Protein AF-A0A420M4L1-F1 (afdb_monomer)

Sequence (74 aa):
MKKGVGELAPDGMPRGDVMASFPRARTMRRFLFFCRERGMKMAKKKPEELNNLWDSMVSEQLPGRGGSNQQLVE

Structure (mmCIF, N/CA/C/O backbone):
data_AF-A0A420M4L1-F1
#
_entry.id   AF-A0A420M4L1-F1
#
loop_
_atom_site.group_PDB
_atom_site.id
_atom_site.type_symbol
_atom_site.label_atom_id
_atom_site.label_alt_id
_atom_site.label_comp_id
_atom_site.label_asym_id
_atom_site.label_entity_id
_atom_site.label_seq_id
_atom_site.pdbx_PDB_ins_code
_atom_site.Cartn_x
_atom_site.Cartn_y
_atom_site.Cartn_z
_atom_site.occupancy
_atom_site.B_iso_or_equiv
_atom_site.auth_seq_id
_atom_site.auth_comp_id
_atom_site.auth_asym_id
_atom_site.auth_atom_id
_atom_site.pdbx_PDB_model_num
ATOM 1 N N . MET A 1 1 ? -17.340 16.360 4.878 1.00 34.97 1 MET A N 1
ATOM 2 C CA . MET A 1 1 ? -16.522 15.289 4.256 1.00 34.97 1 MET A CA 1
ATOM 3 C C . MET A 1 1 ? -16.230 14.238 5.322 1.00 34.97 1 MET A C 1
ATOM 5 O O . MET A 1 1 ? -15.528 14.554 6.273 1.00 34.97 1 MET A O 1
ATOM 9 N N . LYS A 1 2 ? -16.817 13.035 5.249 1.00 39.19 2 LYS A N 1
ATOM 10 C CA . LYS A 1 2 ? -16.581 11.986 6.259 1.00 39.19 2 LYS A CA 1
ATOM 11 C C . LYS A 1 2 ? -15.215 11.343 5.996 1.00 39.19 2 LYS A C 1
ATOM 13 O O . LYS A 1 2 ? -15.031 10.705 4.961 1.00 39.19 2 LYS A O 1
ATOM 18 N N . LYS A 1 3 ? -14.240 11.557 6.889 1.00 44.28 3 LYS A N 1
ATOM 19 C CA . LYS A 1 3 ? -13.010 10.755 6.910 1.00 44.28 3 LYS A CA 1
ATOM 20 C C . LYS A 1 3 ? -13.439 9.324 7.238 1.00 44.28 3 LYS A C 1
ATOM 22 O O . LYS A 1 3 ? -14.110 9.115 8.242 1.00 44.28 3 LYS A O 1
ATOM 27 N N . GLY A 1 4 ? -13.121 8.373 6.363 1.00 43.75 4 GLY A N 1
ATOM 28 C CA . GLY A 1 4 ? -13.258 6.953 6.670 1.00 43.75 4 GLY A CA 1
ATOM 29 C C . GLY A 1 4 ? -12.248 6.626 7.756 1.00 43.75 4 GLY A C 1
ATOM 30 O O . GLY A 1 4 ? -11.093 6.351 7.451 1.00 43.75 4 GLY A O 1
ATOM 31 N N . VAL A 1 5 ? -12.657 6.788 9.010 1.00 47.28 5 VAL A N 1
ATOM 32 C CA . VAL A 1 5 ? -11.895 6.337 10.167 1.00 47.28 5 VAL A CA 1
ATOM 33 C C . VAL A 1 5 ? -11.959 4.819 10.094 1.00 47.28 5 VAL A C 1
ATOM 35 O O . VAL A 1 5 ? -13.019 4.236 10.314 1.00 47.28 5 VAL A O 1
ATOM 38 N N . GLY A 1 6 ? -10.861 4.192 9.663 1.00 55.72 6 GLY A N 1
ATOM 39 C CA . GLY A 1 6 ? -10.676 2.762 9.890 1.00 55.72 6 GLY A CA 1
ATOM 40 C C . GLY A 1 6 ? -10.918 2.487 11.371 1.00 55.72 6 GLY A C 1
ATOM 41 O O . GLY A 1 6 ? -10.575 3.337 12.190 1.00 55.72 6 GLY A O 1
ATOM 42 N N . GLU A 1 7 ? -11.581 1.372 11.690 1.00 56.81 7 GLU A N 1
ATOM 43 C CA . GLU A 1 7 ? -11.926 0.995 13.065 1.00 56.81 7 GLU A CA 1
ATOM 44 C C . GLU A 1 7 ? -10.774 1.309 14.020 1.00 56.81 7 GLU A C 1
ATOM 46 O O . GLU A 1 7 ? -9.716 0.670 13.961 1.00 56.81 7 GLU A O 1
ATOM 51 N N . LEU A 1 8 ? -11.004 2.309 14.877 1.00 58.25 8 LEU A N 1
ATOM 52 C CA . LEU A 1 8 ? -10.093 2.646 15.958 1.00 58.25 8 LEU A CA 1
ATOM 53 C C . LEU A 1 8 ? -9.858 1.380 16.781 1.00 58.25 8 LEU A C 1
ATOM 55 O O . LEU A 1 8 ? -10.748 0.528 16.914 1.00 58.25 8 LEU A O 1
ATOM 59 N N . ALA A 1 9 ? -8.649 1.227 17.308 1.00 63.31 9 ALA A N 1
ATOM 60 C CA . ALA A 1 9 ? -8.416 0.206 18.309 1.00 63.31 9 ALA A CA 1
ATOM 61 C C . ALA A 1 9 ? -9.347 0.452 19.523 1.00 63.31 9 ALA A C 1
ATOM 63 O O . ALA A 1 9 ? -9.949 1.523 19.654 1.00 63.31 9 ALA A O 1
ATOM 64 N N . PRO A 1 10 ? -9.536 -0.549 20.403 1.00 66.19 10 PRO A N 1
ATOM 65 C CA . PRO A 1 10 ? -10.397 -0.416 21.583 1.00 66.19 10 PRO A CA 1
ATOM 66 C C . PRO A 1 10 ? -10.035 0.764 22.507 1.00 66.19 10 PRO A C 1
ATOM 68 O O . PRO A 1 10 ? -10.850 1.166 23.331 1.00 66.19 10 PRO A O 1
ATOM 71 N N . ASP A 1 11 ? -8.826 1.304 22.365 1.00 71.25 11 ASP A N 1
ATOM 72 C CA . ASP A 1 11 ? -8.270 2.480 23.041 1.00 71.25 11 ASP A CA 1
ATOM 73 C C . ASP A 1 11 ? -8.606 3.821 22.353 1.00 71.25 11 ASP A C 1
ATOM 75 O O . ASP A 1 11 ? -8.267 4.884 22.870 1.00 71.25 11 ASP A O 1
ATOM 79 N N . GLY A 1 12 ? -9.285 3.802 21.203 1.00 70.62 12 GLY A N 1
ATOM 80 C CA . GLY A 1 12 ? -9.595 4.997 20.420 1.00 70.62 12 GLY A CA 1
ATOM 81 C C . GLY A 1 12 ? -8.424 5.523 19.583 1.00 70.62 12 GLY A C 1
ATOM 82 O O . GLY A 1 12 ? -8.573 6.568 18.949 1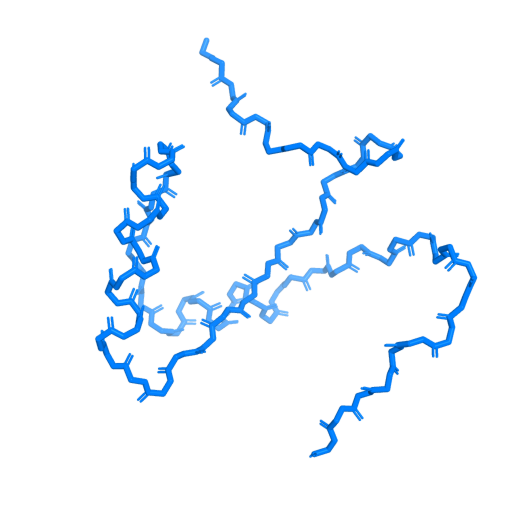.00 70.62 12 GLY A O 1
ATOM 83 N N . MET A 1 13 ? -7.288 4.817 19.545 1.00 68.31 13 MET A N 1
ATOM 84 C CA . MET A 1 13 ? -6.110 5.170 18.749 1.00 68.31 13 MET A CA 1
ATOM 85 C C . MET A 1 13 ? -6.136 4.474 17.376 1.00 68.31 13 MET A C 1
ATOM 87 O O . MET A 1 13 ? -6.816 3.455 17.191 1.00 68.31 13 MET A O 1
ATOM 91 N N . PRO A 1 14 ? -5.454 5.021 16.353 1.00 70.75 14 PRO A N 1
ATOM 92 C CA . PRO A 1 14 ? -5.287 4.315 15.088 1.00 70.75 14 PRO A CA 1
ATOM 93 C C . PRO A 1 14 ? -4.490 3.021 15.310 1.00 70.75 14 PRO A C 1
ATOM 95 O O . PRO A 1 14 ? -3.481 3.015 16.002 1.00 70.75 14 PRO A O 1
ATOM 98 N N . ARG A 1 15 ? -4.897 1.919 14.667 1.00 67.75 15 ARG A N 1
ATOM 99 C CA . ARG A 1 15 ? -4.236 0.597 14.769 1.00 67.75 15 ARG A CA 1
ATOM 100 C C . ARG A 1 15 ? -2.815 0.521 14.169 1.00 67.75 15 ARG A C 1
ATOM 102 O O . ARG A 1 15 ? -2.275 -0.575 14.050 1.00 67.75 15 ARG A O 1
ATOM 109 N N . GLY A 1 16 ? -2.218 1.659 13.816 1.00 72.69 16 GLY A N 1
ATOM 110 C CA . GLY A 1 16 ? -0.962 1.752 13.077 1.00 72.69 16 GLY A CA 1
ATOM 111 C C . GLY A 1 16 ? -1.113 1.430 11.588 1.00 72.69 16 GLY A C 1
ATOM 112 O O . GLY A 1 16 ? -2.147 0.936 11.131 1.00 72.69 16 GLY A O 1
ATOM 113 N N . ASP A 1 17 ? -0.060 1.726 10.830 1.00 78.75 17 ASP A N 1
ATOM 114 C CA . ASP A 1 17 ? 0.059 1.352 9.423 1.00 78.75 17 ASP A CA 1
ATOM 115 C C . ASP A 1 17 ? 0.808 0.012 9.296 1.00 78.75 17 ASP A C 1
ATOM 117 O O . ASP A 1 17 ? 1.677 -0.319 10.102 1.00 78.75 17 ASP A O 1
ATOM 121 N N . VAL A 1 18 ? 0.479 -0.780 8.269 1.00 80.56 18 VAL A 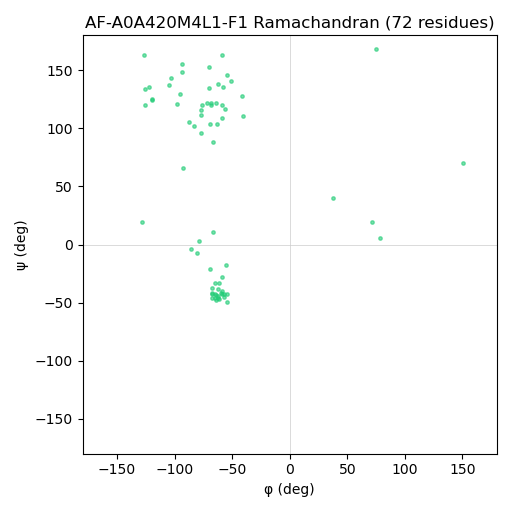N 1
ATOM 122 C CA . VAL A 1 18 ? 1.099 -2.092 8.010 1.00 80.56 18 VAL A CA 1
ATOM 123 C C . VAL A 1 18 ? 1.644 -2.136 6.588 1.00 80.56 18 VAL A C 1
ATOM 125 O O . VAL A 1 18 ? 0.939 -1.799 5.634 1.00 80.56 18 VAL A O 1
ATOM 128 N N . MET A 1 19 ? 2.877 -2.618 6.430 1.00 85.25 19 MET A N 1
ATOM 129 C CA . MET A 1 19 ? 3.465 -2.926 5.129 1.00 85.25 19 MET A CA 1
ATOM 130 C C . MET A 1 19 ? 3.283 -4.408 4.789 1.00 85.25 19 MET A C 1
ATOM 132 O O . MET A 1 19 ? 3.607 -5.290 5.580 1.00 85.25 19 MET A O 1
ATOM 136 N N . ALA A 1 20 ? 2.772 -4.689 3.588 1.00 86.12 20 ALA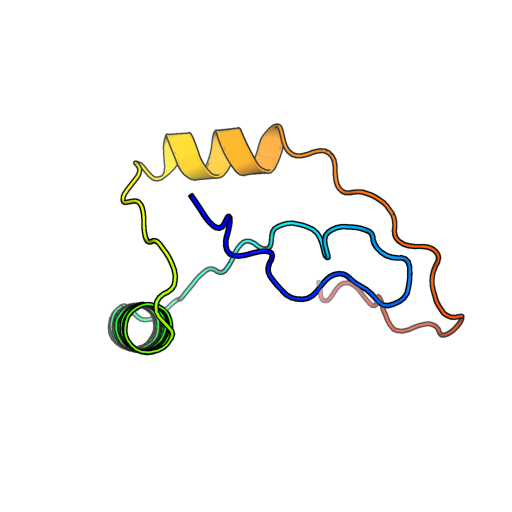 A N 1
ATOM 137 C CA . ALA A 1 20 ? 2.599 -6.047 3.079 1.00 86.12 20 ALA A CA 1
ATOM 138 C C . ALA A 1 20 ? 3.406 -6.241 1.792 1.00 86.12 20 ALA A C 1
ATOM 140 O O . ALA A 1 20 ? 3.226 -5.508 0.817 1.00 86.12 20 ALA A O 1
ATOM 141 N N . SER A 1 21 ? 4.265 -7.258 1.770 1.00 88.12 21 SER A N 1
ATOM 142 C CA . SER A 1 21 ? 4.975 -7.699 0.571 1.00 88.12 21 SER A CA 1
ATOM 143 C C . SER A 1 21 ? 4.323 -8.967 0.013 1.00 88.12 21 SER A C 1
ATOM 145 O O . SER A 1 21 ? 3.827 -9.821 0.748 1.00 88.12 21 SER A O 1
ATOM 147 N N . PHE A 1 22 ? 4.281 -9.092 -1.314 1.00 88.88 22 PHE A N 1
ATOM 148 C CA . PHE A 1 22 ? 3.673 -10.244 -1.978 1.00 88.88 22 PHE A CA 1
ATOM 149 C C . PHE A 1 22 ? 4.677 -10.882 -2.939 1.00 88.88 22 PHE A C 1
ATOM 151 O O . PHE A 1 22 ? 5.045 -10.246 -3.927 1.00 88.88 22 PHE A O 1
ATOM 158 N N . PRO A 1 23 ? 5.048 -12.163 -2.757 1.00 89.94 23 PRO A N 1
ATOM 159 C CA . PRO A 1 23 ? 5.969 -12.840 -3.671 1.00 89.94 23 PRO A CA 1
ATOM 160 C C . PRO A 1 23 ? 5.345 -13.100 -5.050 1.00 89.94 23 PRO A C 1
ATOM 162 O O . PRO A 1 23 ? 6.043 -13.331 -6.033 1.00 89.94 23 PRO A O 1
ATOM 165 N N . ARG A 1 24 ? 4.007 -13.100 -5.149 1.00 96.19 24 ARG A N 1
ATOM 166 C CA . ARG A 1 24 ? 3.273 -13.396 -6.385 1.00 96.19 24 ARG A CA 1
ATOM 167 C C . ARG A 1 24 ? 2.407 -12.213 -6.800 1.00 96.19 24 ARG A C 1
ATOM 169 O O . ARG A 1 24 ? 1.474 -11.830 -6.093 1.00 96.19 24 ARG A O 1
ATOM 176 N N . ALA A 1 25 ? 2.609 -11.737 -8.030 1.00 94.25 25 ALA A N 1
ATOM 177 C CA . ALA A 1 25 ? 1.837 -10.632 -8.604 1.00 94.25 25 ALA A CA 1
ATOM 178 C C . ALA A 1 25 ? 0.319 -10.902 -8.669 1.00 94.25 25 ALA A C 1
ATOM 180 O O . ALA A 1 25 ? -0.477 -9.964 -8.644 1.00 94.25 25 ALA A O 1
ATOM 181 N N . ARG A 1 26 ? -0.110 -12.171 -8.767 1.00 96.94 26 ARG A N 1
ATOM 182 C CA . ARG A 1 26 ? -1.537 -12.547 -8.747 1.00 96.94 26 ARG A CA 1
ATOM 183 C C . ARG A 1 26 ? -2.173 -12.293 -7.379 1.00 96.94 26 ARG A C 1
ATOM 185 O O . ARG A 1 26 ? -3.292 -11.794 -7.325 1.00 96.94 26 ARG A O 1
ATOM 192 N N . THR A 1 27 ? -1.468 -12.623 -6.298 1.00 96.31 27 THR A N 1
ATOM 193 C CA . THR A 1 27 ? -1.953 -12.438 -4.923 1.00 96.31 27 THR A CA 1
ATOM 194 C C . THR A 1 27 ? -2.069 -10.958 -4.595 1.00 96.31 27 THR A C 1
ATOM 196 O O . THR A 1 27 ? -3.130 -10.523 -4.158 1.00 96.31 27 THR A O 1
ATOM 199 N N . MET A 1 28 ? -1.044 -10.171 -4.938 1.00 94.38 28 MET A N 1
ATOM 200 C CA . MET A 1 28 ? -1.078 -8.712 -4.808 1.00 94.38 28 MET A CA 1
ATOM 201 C C . MET A 1 28 ? -2.291 -8.108 -5.528 1.00 94.38 28 MET A C 1
ATOM 203 O O . MET A 1 28 ? -3.047 -7.342 -4.944 1.00 94.38 28 MET A O 1
ATOM 207 N N . ARG A 1 29 ? -2.529 -8.493 -6.790 1.00 95.12 29 ARG A N 1
ATOM 208 C CA . ARG A 1 29 ? -3.674 -7.993 -7.568 1.00 95.12 29 ARG A CA 1
ATOM 209 C C . ARG A 1 29 ? -5.021 -8.324 -6.925 1.00 95.12 29 ARG A C 1
ATOM 211 O O . ARG A 1 29 ? -5.897 -7.467 -6.902 1.00 95.12 29 ARG A O 1
ATOM 218 N N . ARG A 1 30 ? -5.182 -9.539 -6.391 1.00 96.44 30 ARG A N 1
ATOM 219 C CA . ARG A 1 30 ? -6.399 -9.946 -5.669 1.00 96.44 30 ARG A CA 1
ATOM 220 C C . ARG A 1 30 ? -6.601 -9.140 -4.390 1.00 96.44 30 ARG A C 1
ATOM 222 O O . ARG A 1 30 ? -7.715 -8.701 -4.135 1.00 96.44 30 ARG A O 1
ATOM 229 N N . PHE A 1 31 ? -5.533 -8.912 -3.631 1.00 93.62 31 PHE A N 1
ATOM 230 C CA . PHE A 1 31 ? -5.582 -8.098 -2.420 1.00 93.62 31 PHE A CA 1
ATOM 231 C C . PHE A 1 31 ? -5.995 -6.651 -2.725 1.00 93.62 31 PHE A C 1
ATOM 233 O O . PHE A 1 31 ? -6.921 -6.130 -2.114 1.00 93.62 31 PHE A O 1
ATOM 240 N N . LEU A 1 32 ? -5.393 -6.030 -3.743 1.00 93.06 32 LEU A N 1
ATOM 241 C CA . LEU A 1 32 ? -5.768 -4.678 -4.170 1.00 93.06 32 LEU A CA 1
ATOM 242 C C . LEU A 1 32 ? -7.223 -4.600 -4.655 1.00 93.06 32 LEU A C 1
ATOM 244 O O . LEU A 1 32 ? -7.919 -3.628 -4.370 1.00 93.06 32 LEU A O 1
ATOM 248 N N . PHE A 1 33 ? -7.699 -5.626 -5.365 1.00 95.19 33 PHE A N 1
ATOM 249 C CA . PHE A 1 33 ? -9.100 -5.707 -5.777 1.00 95.19 33 PHE A CA 1
ATOM 250 C C . PHE A 1 33 ? -10.040 -5.763 -4.567 1.00 95.19 33 PHE A C 1
ATOM 252 O O . PHE A 1 33 ? -10.984 -4.980 -4.496 1.00 95.19 33 PHE A O 1
ATOM 259 N N . PHE A 1 34 ? -9.723 -6.602 -3.581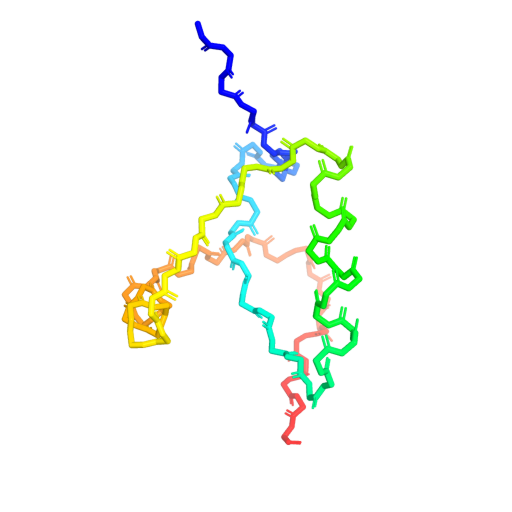 1.00 94.06 34 PHE A N 1
ATOM 260 C CA . PHE A 1 34 ? -10.463 -6.681 -2.323 1.00 94.06 34 PHE A CA 1
ATOM 261 C C . PHE A 1 34 ? -10.513 -5.328 -1.590 1.00 94.06 34 PHE A C 1
ATOM 263 O O . PHE A 1 34 ? -11.584 -4.894 -1.166 1.00 94.06 34 PHE A O 1
ATOM 270 N N . CYS A 1 35 ? -9.385 -4.616 -1.486 1.00 91.69 35 CYS A N 1
ATOM 271 C CA . CYS A 1 35 ? -9.343 -3.276 -0.888 1.00 91.69 35 CYS A CA 1
ATOM 272 C C . CYS A 1 35 ? -10.267 -2.296 -1.625 1.00 91.69 35 CYS A C 1
ATOM 274 O O . CYS A 1 35 ? -10.999 -1.529 -0.994 1.00 91.69 35 CYS A O 1
ATOM 276 N N . ARG A 1 36 ? -10.274 -2.346 -2.961 1.00 91.12 36 ARG A N 1
ATOM 277 C CA . ARG A 1 36 ? -11.141 -1.506 -3.791 1.00 91.12 36 ARG A CA 1
ATOM 278 C C . ARG A 1 36 ? -12.624 -1.809 -3.569 1.00 91.12 36 ARG A C 1
ATOM 280 O O . ARG A 1 36 ? -13.398 -0.866 -3.439 1.00 91.12 36 ARG A O 1
ATOM 287 N N . GLU A 1 37 ? -13.020 -3.081 -3.495 1.00 94.38 37 GLU A N 1
ATOM 288 C CA . GLU A 1 37 ? -14.411 -3.478 -3.205 1.00 94.38 37 GLU A CA 1
ATOM 289 C C . GLU A 1 37 ? -14.883 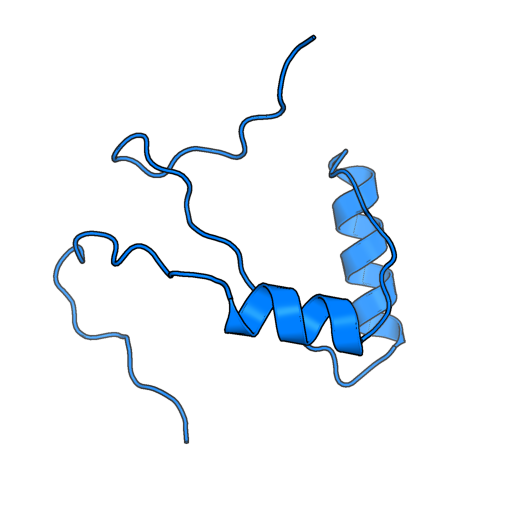-2.991 -1.832 1.00 94.38 37 GLU A C 1
ATOM 291 O O . GLU A 1 37 ? -16.039 -2.616 -1.661 1.00 94.38 37 GLU A O 1
ATOM 296 N N . ARG A 1 38 ? -13.972 -2.922 -0.859 1.00 91.62 38 ARG A N 1
ATOM 297 C CA . ARG A 1 38 ? -14.237 -2.378 0.480 1.00 91.62 38 ARG A CA 1
ATOM 298 C C . ARG A 1 38 ? -14.237 -0.846 0.534 1.00 91.62 38 ARG A C 1
ATOM 300 O O . ARG A 1 38 ? -14.385 -0.282 1.614 1.00 91.62 38 ARG A O 1
ATOM 307 N N . GLY A 1 39 ? -14.060 -0.163 -0.598 1.00 88.94 39 GLY A N 1
ATOM 308 C CA . GLY A 1 39 ? -14.028 1.299 -0.667 1.00 88.94 39 GLY A CA 1
ATOM 309 C C . GLY A 1 39 ? -12.765 1.920 -0.065 1.00 88.94 39 GLY A C 1
ATOM 310 O O . GLY A 1 39 ? -12.759 3.109 0.263 1.00 88.94 39 GLY A O 1
ATOM 311 N N . MET A 1 40 ? -11.689 1.142 0.092 1.00 89.19 40 MET A N 1
ATOM 312 C CA . MET A 1 40 ? -10.417 1.663 0.583 1.00 89.19 40 MET A CA 1
ATOM 313 C C . MET A 1 40 ? -9.780 2.564 -0.475 1.00 89.19 40 MET A C 1
ATOM 315 O O . MET A 1 40 ? -9.705 2.223 -1.659 1.00 89.19 40 MET A O 1
ATOM 319 N N . LYS A 1 41 ? -9.287 3.727 -0.045 1.00 88.62 41 LYS A N 1
ATOM 320 C CA . LYS A 1 41 ? -8.553 4.636 -0.928 1.00 88.62 41 LYS A CA 1
ATOM 321 C C . LYS A 1 41 ? -7.189 4.036 -1.239 1.00 88.62 41 LYS A C 1
ATOM 323 O O . LYS A 1 41 ? -6.399 3.790 -0.336 1.00 88.62 41 LYS A O 1
ATOM 328 N N . MET A 1 42 ? -6.912 3.839 -2.521 1.00 89.12 42 MET A N 1
ATOM 329 C CA . MET A 1 42 ? -5.631 3.325 -2.993 1.00 89.12 42 MET A CA 1
ATOM 330 C C . MET A 1 42 ? -4.797 4.448 -3.605 1.00 89.12 42 MET A C 1
ATOM 332 O O . MET A 1 42 ? -5.307 5.244 -4.392 1.00 89.12 42 MET A O 1
ATOM 336 N N . ALA A 1 43 ? -3.504 4.473 -3.286 1.00 89.62 43 ALA A N 1
ATOM 337 C CA . ALA A 1 43 ? -2.521 5.349 -3.909 1.00 89.62 43 ALA A CA 1
ATOM 338 C C . ALA A 1 43 ? -1.402 4.500 -4.520 1.00 89.62 43 ALA A C 1
ATOM 340 O O . ALA A 1 43 ? -0.925 3.553 -3.897 1.00 89.62 43 ALA A O 1
ATOM 341 N N . LYS A 1 44 ? -0.983 4.835 -5.742 1.00 90.81 44 LYS A N 1
ATOM 342 C CA . LYS A 1 44 ? 0.169 4.205 -6.391 1.00 90.81 44 LYS A CA 1
ATOM 343 C C . LYS A 1 44 ? 1.385 5.105 -6.191 1.00 90.81 44 LYS A C 1
ATOM 345 O O . LYS A 1 44 ? 1.352 6.256 -6.611 1.00 90.81 44 LYS A O 1
ATOM 350 N N 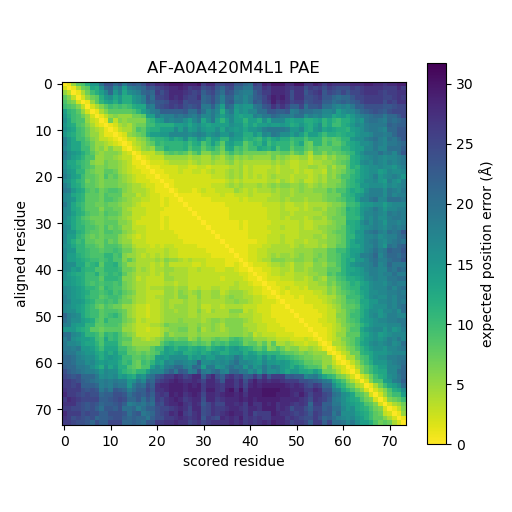. LYS A 1 45 ? 2.428 4.570 -5.562 1.00 90.56 45 LYS A N 1
ATOM 351 C CA . LYS A 1 45 ? 3.700 5.250 -5.282 1.00 90.56 45 LYS A CA 1
ATOM 352 C C . LYS A 1 45 ? 4.870 4.429 -5.809 1.00 90.56 45 LYS A C 1
ATOM 354 O O . LYS A 1 45 ? 4.699 3.245 -6.120 1.00 90.56 45 LYS A O 1
ATOM 359 N N . LYS A 1 46 ? 6.039 5.053 -5.944 1.00 92.69 46 LYS A N 1
ATOM 360 C CA . LYS A 1 46 ? 7.271 4.324 -6.278 1.00 92.69 46 LYS A CA 1
ATOM 361 C C . LYS A 1 46 ? 7.720 3.466 -5.084 1.00 92.69 46 LYS A C 1
ATOM 363 O O . LYS A 1 46 ? 7.429 3.834 -3.948 1.00 92.69 46 LYS A O 1
ATOM 368 N N . PRO A 1 47 ? 8.444 2.355 -5.310 1.00 86.38 47 PRO A N 1
ATOM 369 C CA . PRO A 1 47 ? 8.972 1.530 -4.221 1.00 86.38 47 PRO A CA 1
ATOM 370 C C . PRO A 1 47 ? 9.821 2.326 -3.220 1.00 86.38 47 PRO A C 1
ATOM 372 O O . PRO A 1 47 ? 9.634 2.188 -2.020 1.00 86.38 47 PRO A O 1
ATOM 375 N N . GLU A 1 48 ? 10.680 3.220 -3.716 1.00 91.69 48 GLU A N 1
ATOM 376 C CA . GLU A 1 48 ? 11.523 4.110 -2.902 1.00 91.69 48 GLU A CA 1
ATOM 377 C C . GLU A 1 48 ? 10.694 4.977 -1.947 1.00 91.69 48 GLU A C 1
ATOM 379 O O . GLU A 1 48 ? 11.017 5.106 -0.774 1.00 91.69 48 GLU A O 1
ATOM 384 N N . GLU A 1 49 ? 9.577 5.528 -2.428 1.00 89.25 49 GLU A N 1
ATOM 385 C CA . GLU A 1 49 ? 8.686 6.355 -1.612 1.00 89.25 49 GLU A CA 1
ATOM 386 C C . GLU A 1 49 ? 7.993 5.538 -0.518 1.00 89.25 49 GLU A C 1
ATOM 388 O O . GLU A 1 49 ? 7.795 6.045 0.582 1.00 89.25 49 GLU A O 1
ATOM 393 N N . LEU A 1 50 ? 7.608 4.291 -0.814 1.00 86.50 50 LEU A N 1
ATOM 394 C CA . LEU A 1 50 ? 6.992 3.393 0.167 1.00 86.50 50 LEU A CA 1
ATOM 395 C C . LEU A 1 50 ? 7.984 3.001 1.261 1.00 86.50 50 LEU A C 1
ATOM 397 O O . LEU A 1 50 ? 7.615 3.032 2.431 1.00 86.50 50 LEU A O 1
ATOM 401 N N . ASN A 1 51 ? 9.226 2.695 0.885 1.00 87.31 51 ASN A N 1
ATOM 402 C CA . ASN A 1 51 ? 10.289 2.393 1.838 1.00 87.31 51 ASN A CA 1
ATOM 403 C C . ASN A 1 51 ? 10.597 3.613 2.708 1.00 87.31 51 ASN A C 1
ATOM 405 O O . ASN A 1 51 ? 10.547 3.503 3.921 1.00 87.31 51 ASN A O 1
ATOM 409 N N . ASN A 1 52 ? 10.772 4.796 2.113 1.00 88.56 52 ASN A N 1
ATOM 410 C CA . ASN A 1 52 ? 11.017 6.024 2.875 1.00 88.56 52 ASN A CA 1
ATOM 411 C C . ASN A 1 52 ? 9.875 6.341 3.853 1.00 88.56 52 ASN A C 1
ATOM 413 O O . ASN A 1 52 ? 10.121 6.777 4.973 1.00 88.56 52 ASN A O 1
ATOM 417 N N . LEU A 1 53 ? 8.620 6.126 3.437 1.00 84.75 53 LEU A N 1
ATOM 418 C CA . LEU A 1 53 ? 7.459 6.285 4.315 1.00 84.75 53 LEU A CA 1
ATOM 419 C C . LEU A 1 53 ? 7.507 5.306 5.482 1.00 84.75 53 LEU A C 1
ATOM 421 O O . LEU A 1 53 ? 7.256 5.722 6.608 1.00 84.75 53 LEU A O 1
ATOM 425 N N . TRP A 1 54 ? 7.838 4.044 5.210 1.00 85.50 54 TRP A N 1
ATOM 426 C CA . TRP A 1 54 ? 7.972 3.010 6.227 1.00 85.50 54 TRP A CA 1
ATOM 427 C C . TRP A 1 54 ? 9.121 3.307 7.197 1.00 85.50 54 TRP A C 1
ATOM 429 O O . TRP A 1 54 ? 8.914 3.283 8.403 1.00 85.50 54 TRP A O 1
ATOM 4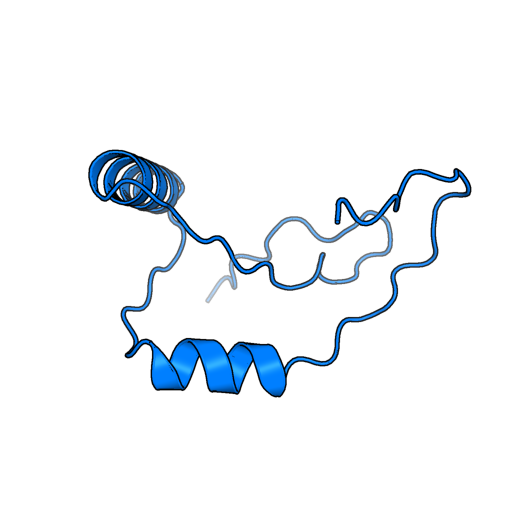39 N N . ASP A 1 55 ? 10.289 3.690 6.689 1.00 86.00 55 ASP A N 1
ATOM 440 C CA . ASP A 1 55 ? 11.474 4.014 7.490 1.00 86.00 55 ASP A CA 1
ATOM 441 C C . ASP A 1 55 ? 11.262 5.259 8.364 1.00 86.00 55 ASP A C 1
ATOM 443 O O . ASP A 1 55 ? 11.780 5.348 9.474 1.00 86.00 55 ASP A O 1
ATOM 447 N N . SER A 1 56 ? 10.474 6.226 7.883 1.00 83.94 56 SER A N 1
ATOM 448 C CA . SER A 1 56 ? 10.090 7.413 8.659 1.00 83.94 56 SER A CA 1
ATOM 449 C C . SER A 1 56 ? 8.939 7.171 9.640 1.00 83.94 56 SER A C 1
ATOM 451 O O . SER A 1 56 ? 8.587 8.068 10.410 1.00 83.94 56 SER A O 1
ATOM 453 N N . MET A 1 57 ? 8.310 5.995 9.590 1.00 80.69 57 MET A N 1
ATOM 454 C CA . MET A 1 57 ? 7.127 5.697 10.378 1.00 80.69 57 MET A CA 1
ATOM 455 C C . MET A 1 57 ? 7.514 5.420 11.827 1.00 80.69 57 MET A C 1
ATOM 457 O O . MET A 1 57 ? 8.221 4.464 12.139 1.00 80.69 57 MET A O 1
ATOM 461 N N . VAL A 1 58 ? 6.985 6.229 12.738 1.00 72.19 58 VAL A N 1
ATOM 462 C CA . VAL A 1 58 ? 7.096 5.971 14.172 1.00 72.19 58 VAL A CA 1
ATOM 463 C C . VAL A 1 58 ? 5.929 5.074 14.569 1.00 72.19 58 VAL A C 1
ATOM 465 O O . VAL A 1 58 ? 4.786 5.523 14.618 1.00 72.19 58 VAL A O 1
ATOM 468 N N . SER A 1 59 ? 6.208 3.790 14.809 1.00 67.25 59 SER A N 1
ATOM 469 C CA . SER A 1 59 ? 5.192 2.856 15.303 1.00 67.25 59 SER A CA 1
ATOM 470 C C . SER A 1 59 ? 4.802 3.221 16.733 1.00 67.25 59 SER A C 1
ATOM 472 O O . SER A 1 59 ? 5.641 3.190 17.634 1.00 67.25 59 SER A O 1
ATOM 474 N N . GLU A 1 60 ? 3.527 3.536 16.957 1.00 65.50 60 GLU A N 1
ATOM 475 C CA . GLU A 1 60 ? 2.995 3.647 18.313 1.00 65.50 60 GLU A CA 1
ATOM 476 C C . GLU A 1 60 ? 2.974 2.255 18.950 1.00 65.50 60 GLU A C 1
ATOM 478 O O . GLU A 1 60 ? 2.368 1.311 18.433 1.00 65.50 60 GLU A O 1
ATOM 483 N N . GLN A 1 61 ? 3.669 2.108 20.078 1.00 60.75 61 GLN A N 1
ATOM 484 C CA . GLN A 1 61 ? 3.656 0.863 20.826 1.00 60.75 61 GLN A CA 1
ATOM 485 C C . GLN A 1 61 ? 2.339 0.778 21.594 1.00 60.75 61 GLN A C 1
ATOM 487 O O . GLN A 1 61 ? 2.192 1.355 22.671 1.00 60.75 61 GLN A O 1
ATOM 492 N N . LEU A 1 62 ? 1.366 0.080 21.006 1.00 58.44 62 LEU A N 1
ATOM 493 C CA . LEU A 1 62 ? 0.078 -0.149 21.651 1.00 58.44 62 LEU A CA 1
ATOM 494 C C . LEU A 1 62 ? 0.310 -0.865 22.992 1.00 58.44 62 LEU A C 1
ATOM 496 O O . LEU A 1 62 ? 1.102 -1.817 23.036 1.00 58.44 62 LEU A O 1
ATOM 500 N N . PRO A 1 63 ? -0.358 -0.448 24.084 1.00 53.91 63 PRO A N 1
ATOM 501 C CA . PRO A 1 63 ? -0.232 -1.117 25.369 1.00 53.91 63 PRO A CA 1
ATOM 502 C C . PRO A 1 63 ? -0.648 -2.578 25.196 1.00 53.91 63 PRO A C 1
ATOM 504 O O . PRO A 1 63 ? -1.810 -2.902 24.942 1.00 53.91 63 PRO A O 1
ATOM 507 N N . GLY A 1 64 ? 0.341 -3.471 25.265 1.00 52.12 64 GLY A N 1
ATOM 508 C CA . GLY A 1 64 ? 0.141 -4.889 25.032 1.00 52.12 64 GLY A CA 1
ATOM 509 C C . GLY A 1 64 ? -0.883 -5.436 26.017 1.00 52.12 64 GLY A C 1
ATOM 510 O O . GLY A 1 64 ? -0.668 -5.414 27.229 1.00 52.12 64 GLY A O 1
ATOM 511 N N . ARG A 1 65 ? -1.988 -5.983 25.505 1.00 51.66 65 ARG A N 1
ATOM 512 C CA . ARG A 1 65 ? -2.802 -6.916 26.284 1.00 51.66 65 ARG A CA 1
ATOM 513 C C . ARG A 1 65 ? -1.895 -8.115 26.555 1.00 51.66 65 ARG A C 1
ATOM 515 O O . ARG A 1 65 ? -1.580 -8.848 25.624 1.00 51.66 65 ARG A O 1
ATOM 522 N N . GLY A 1 66 ? -1.384 -8.213 27.783 1.00 48.34 66 GLY A N 1
ATOM 523 C CA . GLY A 1 66 ? -0.320 -9.140 28.169 1.00 48.34 66 GLY A CA 1
ATOM 524 C C . GLY A 1 66 ? -0.476 -10.536 27.558 1.00 48.34 66 GLY A C 1
ATOM 525 O O . GLY A 1 66 ? -1.538 -11.146 27.663 1.00 48.34 66 GLY A O 1
ATOM 526 N N . GLY A 1 67 ? 0.588 -11.015 26.906 1.00 41.62 67 GLY A N 1
ATOM 527 C CA . GLY A 1 67 ? 0.643 -12.358 26.324 1.00 41.62 67 GLY A CA 1
ATOM 528 C C . GLY A 1 67 ? 1.549 -12.486 25.097 1.00 41.62 67 GLY A C 1
ATOM 529 O O . GLY A 1 67 ? 1.056 -12.652 23.986 1.00 41.62 67 GLY A O 1
ATOM 530 N N . SER A 1 68 ? 2.867 -12.394 25.302 1.00 49.50 68 SER A N 1
ATOM 531 C CA . SER A 1 68 ? 3.884 -13.319 24.751 1.00 49.50 68 SER A CA 1
ATOM 532 C C . SER A 1 68 ? 3.732 -13.901 23.324 1.00 49.50 68 SER A C 1
ATOM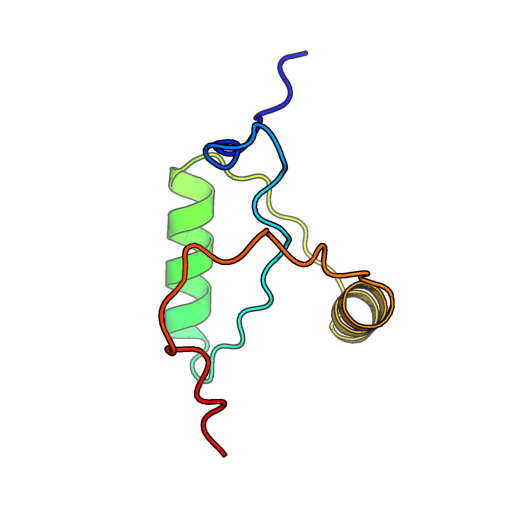 534 O O . SER A 1 68 ? 4.034 -15.075 23.136 1.00 49.50 68 SER A O 1
ATOM 536 N N . ASN A 1 69 ? 3.291 -13.148 22.310 1.00 46.72 69 ASN A N 1
ATOM 537 C CA . ASN A 1 69 ? 3.176 -13.670 20.930 1.00 46.72 69 ASN A CA 1
ATOM 538 C C . ASN A 1 69 ? 3.855 -12.802 19.860 1.00 46.72 69 ASN A C 1
ATOM 540 O O . ASN A 1 69 ? 3.567 -12.938 18.676 1.00 46.72 69 ASN A O 1
ATOM 544 N N . GLN A 1 70 ? 4.791 -11.933 20.245 1.00 48.91 70 GLN A N 1
ATOM 545 C CA . GLN A 1 70 ? 5.726 -11.331 19.291 1.00 48.91 70 GLN A CA 1
ATOM 546 C C 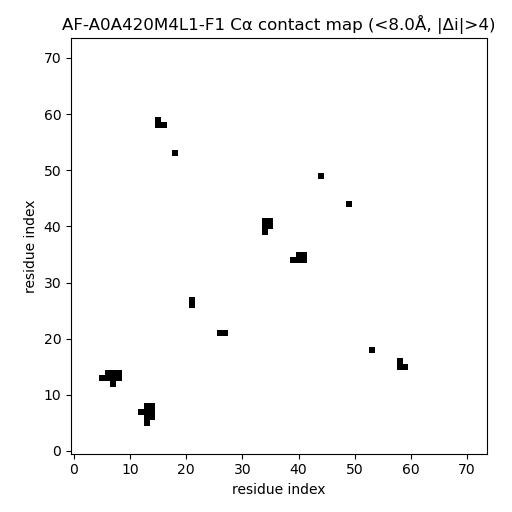. GLN A 1 70 ? 6.998 -12.181 19.244 1.00 48.91 70 GLN A C 1
ATOM 548 O O . GLN A 1 70 ? 8.058 -11.751 19.688 1.00 48.91 70 GLN A O 1
ATOM 553 N N . GLN A 1 71 ? 6.887 -13.421 18.764 1.00 40.34 71 GLN A N 1
ATOM 554 C CA . GLN A 1 71 ? 8.075 -14.142 18.322 1.00 40.34 71 GLN A CA 1
ATOM 555 C C . GLN A 1 71 ? 8.349 -13.675 16.895 1.00 40.34 71 GLN A C 1
ATOM 557 O O . GLN A 1 71 ? 7.633 -14.039 15.962 1.00 40.34 71 GLN A O 1
ATOM 562 N N . LEU A 1 72 ? 9.331 -12.783 16.763 1.00 42.50 72 LEU A N 1
ATOM 563 C CA . LEU A 1 72 ? 9.914 -12.420 15.480 1.00 42.50 72 LEU A CA 1
ATOM 564 C C . LEU A 1 72 ? 10.403 -13.730 14.843 1.00 42.50 72 LEU A C 1
ATOM 566 O O . LEU A 1 72 ? 11.221 -14.431 15.436 1.00 42.50 72 LEU A O 1
ATOM 570 N N . VAL A 1 73 ? 9.827 -14.109 13.706 1.00 39.69 73 VAL A N 1
ATOM 571 C CA . VAL A 1 73 ? 10.288 -15.271 12.942 1.00 39.69 73 VAL A CA 1
ATOM 572 C C . VAL A 1 73 ? 11.549 -14.820 12.205 1.00 39.69 73 VAL A C 1
ATOM 574 O O . VAL A 1 73 ? 11.458 -13.877 11.416 1.00 39.69 73 VAL A O 1
ATOM 577 N N . GLU A 1 74 ? 12.700 -15.418 12.534 1.00 36.09 74 GLU A N 1
ATOM 578 C CA . GLU A 1 74 ? 13.964 -15.261 11.787 1.00 36.09 74 GLU A CA 1
ATOM 579 C C . GLU A 1 74 ? 13.844 -15.763 10.341 1.00 36.09 74 GLU A C 1
ATOM 581 O O . GLU A 1 74 ? 13.148 -16.784 10.112 1.00 36.09 74 GLU A O 1
#

Secondary structure (DSSP, 8-state):
---------TTSS---------SSHHHHHHHHHHHHHTT-------HHHHHHHHHT---------S--------

Organism: Fusarium oxysporum (NCBI:txid5507)

pLDDT: mean 74.17, std 19.38, range [34.97, 96.94]

Radius of gyration: 15.24 Å; Cα contacts (8 Å, |Δi|>4): 20; chains: 1; bounding box: 30×31×37 Å

Foldseek 3Di:
DDDPQDDQDPVNHRPFDDDDDDPDPVVVVVVVVVCVVVVHDDDDDDPVVVVVCVVPDDDDPDPDPDDDDPPPDD

Solvent-accessible surface area (backbone atoms only — not comparable to full-atom values): 5287 Å² total; per-residue (Å²): 135,86,77,84,72,70,80,51,37,100,84,72,42,79,80,69,88,86,91,84,86,63,99,42,73,68,58,46,52,52,51,55,49,52,41,49,77,71,67,50,89,81,82,90,74,55,71,69,58,53,50,54,52,56,74,68,52,79,79,78,81,69,84,70,78,86,71,98,71,85,73,80,81,130

Mean predicted aligned error: 11.55 Å